Protein AF-B7QB62-F1 (afdb_monomer_lite)

Secondary structure (DSSP, 8-state):
-----------S--HHHHHHHHHHHHHT--SSS---EEEEETTEEEETTS-PEEEEEEETTEEEEEETTEEEEHHHHHHHHSTTT---

Organism: Ixodes scapularis (NCBI:txid6945)

InterPro domains:
  IPR003108 GAR domain [PF02187] (19-86)
  IPR003108 GAR domain [PS51460] (13-85)
  IPR003108 GAR domain [SM00243] (19-88)
  IPR036534 GAR domain superfamily [G3DSA:3.30.920.20] (11-88)
  IPR036534 GAR domain superfamily [SSF143575] (19-87)

Foldseek 3Di:
DDDDPDDDPPDQQDLVNLVVVLVVLQVVQPDPDTFDWADPDRQWIDGDPDPDIWGWGDDPNFIWIDDPPGIDTPNVVCCVPRPRNVPD

Structure (mmCIF, N/CA/C/O backbone):
data_AF-B7QB62-F1
#
_entry.id   AF-B7QB62-F1
#
loop_
_atom_site.group_PDB
_atom_site.id
_atom_site.type_symbol
_atom_site.label_atom_id
_atom_site.label_alt_id
_atom_site.label_comp_id
_atom_site.label_asym_id
_atom_site.label_entity_id
_atom_site.label_seq_id
_atom_site.pdbx_PDB_ins_code
_atom_site.Cartn_x
_atom_site.Cartn_y
_atom_site.Cartn_z
_atom_site.occupancy
_atom_site.B_iso_or_equiv
_atom_site.auth_seq_id
_atom_site.auth_comp_id
_atom_site.auth_asym_id
_atom_site.auth_atom_id
_atom_site.pdbx_PDB_model_num
ATOM 1 N N . THR A 1 1 ? 19.227 21.407 -36.223 1.00 41.56 1 THR A N 1
ATOM 2 C CA . THR A 1 1 ? 19.713 20.266 -35.425 1.00 41.56 1 THR A CA 1
ATOM 3 C C . THR A 1 1 ? 18.809 20.105 -34.227 1.00 41.56 1 THR A C 1
ATOM 5 O O . THR A 1 1 ? 18.857 20.937 -33.334 1.00 41.56 1 THR A O 1
ATOM 8 N N . ALA A 1 2 ? 17.894 19.136 -34.272 1.00 45.62 2 ALA A N 1
ATOM 9 C CA . ALA A 1 2 ? 17.019 18.818 -33.144 1.00 45.62 2 ALA A CA 1
ATOM 10 C C . ALA A 1 2 ? 17.832 18.113 -32.038 1.00 45.62 2 ALA A C 1
ATOM 12 O O . ALA A 1 2 ? 18.792 17.412 -32.373 1.00 45.62 2 ALA A O 1
ATOM 13 N N . PRO A 1 3 ? 17.497 18.294 -30.749 1.00 56.94 3 PRO A N 1
ATOM 14 C CA . PRO A 1 3 ? 18.193 17.606 -29.669 1.00 56.94 3 PRO A CA 1
ATOM 15 C C . PRO A 1 3 ? 17.908 16.094 -29.719 1.00 56.94 3 PRO A C 1
ATOM 17 O O . PRO A 1 3 ? 16.817 15.688 -30.136 1.00 56.94 3 PRO A O 1
ATOM 20 N N . PRO A 1 4 ? 18.862 15.244 -29.304 1.00 53.62 4 PRO A N 1
ATOM 21 C CA . PRO A 1 4 ? 18.666 13.805 -29.295 1.00 53.62 4 PRO A CA 1
ATOM 22 C C . PRO A 1 4 ? 17.702 13.427 -28.167 1.00 53.62 4 PRO A C 1
ATOM 24 O O . PRO A 1 4 ? 18.042 13.462 -26.987 1.00 53.62 4 PRO A O 1
ATOM 27 N N . GLN A 1 5 ? 16.485 13.040 -28.542 1.00 64.38 5 GLN A N 1
ATOM 28 C CA . GLN A 1 5 ? 15.595 12.267 -27.684 1.00 64.38 5 GLN A CA 1
ATOM 29 C C . GLN A 1 5 ? 16.149 10.843 -27.632 1.00 64.38 5 GLN A C 1
ATOM 31 O O . GLN A 1 5 ? 15.963 10.074 -28.572 1.00 64.38 5 GLN A O 1
ATOM 36 N N . THR A 1 6 ? 16.862 10.492 -26.562 1.00 47.75 6 THR A N 1
ATOM 37 C CA . THR A 1 6 ? 17.315 9.110 -26.368 1.00 47.75 6 THR A CA 1
ATOM 38 C C . THR A 1 6 ? 16.946 8.656 -24.969 1.00 47.75 6 THR A C 1
ATOM 40 O O . THR A 1 6 ? 17.616 8.991 -24.000 1.00 47.75 6 THR A O 1
ATOM 43 N N . ALA A 1 7 ? 15.810 7.957 -24.927 1.00 48.72 7 ALA A N 1
ATOM 44 C CA . ALA A 1 7 ? 15.376 6.958 -23.961 1.00 48.72 7 ALA A CA 1
ATOM 45 C C . ALA A 1 7 ? 16.143 6.929 -22.631 1.00 48.72 7 ALA A C 1
ATOM 47 O O . A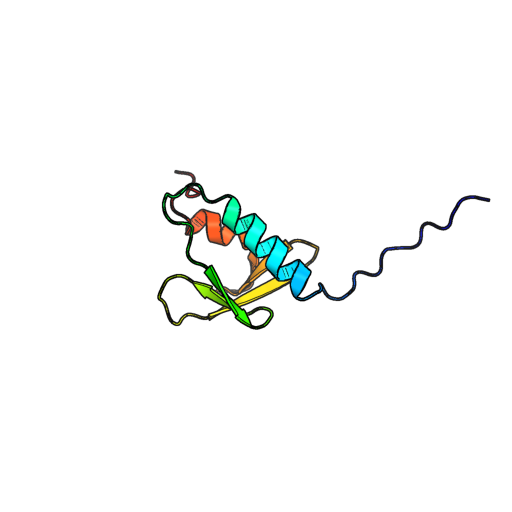LA A 1 7 ? 17.266 6.424 -22.556 1.00 48.72 7 ALA A O 1
ATOM 48 N N . THR A 1 8 ? 15.478 7.371 -21.564 1.00 51.88 8 THR A N 1
ATOM 49 C CA . THR A 1 8 ? 15.797 6.966 -20.197 1.00 51.88 8 THR A CA 1
ATOM 50 C C . THR A 1 8 ? 15.912 5.443 -20.181 1.00 51.88 8 THR A C 1
ATOM 52 O O . THR A 1 8 ? 14.927 4.722 -20.345 1.00 51.88 8 THR A O 1
ATOM 55 N N . ARG A 1 9 ? 17.144 4.936 -20.048 1.00 49.16 9 ARG A N 1
ATOM 56 C CA . ARG A 1 9 ? 17.381 3.554 -19.635 1.00 49.16 9 ARG A CA 1
ATOM 57 C C . ARG A 1 9 ? 16.548 3.360 -18.376 1.00 49.16 9 ARG A C 1
ATOM 59 O O . ARG A 1 9 ? 16.841 3.994 -17.370 1.00 49.16 9 ARG A O 1
ATOM 66 N N . HIS A 1 10 ? 15.522 2.518 -18.439 1.00 52.25 10 HIS A N 1
ATOM 67 C CA . HIS A 1 10 ? 14.931 1.954 -17.236 1.00 52.25 10 HIS A CA 1
ATOM 68 C C . HIS A 1 10 ? 16.029 1.117 -16.582 1.00 52.25 10 HIS A C 1
ATOM 70 O O . HIS A 1 10 ? 16.260 -0.039 -16.947 1.00 52.25 10 HIS A O 1
ATOM 76 N N . THR A 1 11 ? 16.784 1.750 -15.690 1.00 51.88 11 THR A N 1
ATOM 77 C CA . THR A 1 11 ? 17.589 1.075 -14.681 1.00 51.88 11 THR A CA 1
ATOM 78 C C . THR A 1 11 ? 16.663 0.066 -13.987 1.00 51.88 11 THR A C 1
ATOM 80 O O . THR A 1 11 ? 15.472 0.363 -13.837 1.00 51.88 11 THR A O 1
ATOM 83 N N . PRO A 1 12 ? 17.118 -1.152 -13.634 1.00 55.38 12 PRO A N 1
ATOM 84 C CA . PRO A 1 12 ? 16.360 -1.965 -12.686 1.00 55.38 12 PRO A CA 1
ATOM 85 C C . PRO A 1 12 ? 16.014 -1.056 -11.506 1.00 55.38 12 PRO A C 1
ATOM 87 O O . PRO A 1 12 ? 16.928 -0.416 -10.993 1.00 55.38 12 PRO A O 1
ATOM 90 N N . ALA A 1 13 ? 14.714 -0.924 -11.213 1.00 59.66 13 ALA A N 1
ATOM 91 C CA . ALA A 1 13 ? 14.180 0.025 -10.239 1.00 59.66 13 ALA A CA 1
ATOM 92 C C . ALA A 1 13 ? 15.090 0.059 -9.012 1.00 59.66 13 ALA A C 1
ATOM 94 O O . ALA A 1 13 ? 15.410 -1.002 -8.459 1.00 59.66 13 ALA A O 1
ATOM 95 N N . ASP A 1 14 ? 15.583 1.245 -8.673 1.00 68.62 14 ASP A N 1
ATOM 96 C CA . ASP A 1 14 ? 16.462 1.394 -7.525 1.00 68.62 14 ASP A CA 1
ATOM 97 C C . ASP A 1 14 ? 15.704 0.888 -6.281 1.00 68.62 14 ASP A C 1
ATOM 99 O O . ASP A 1 14 ? 14.500 1.142 -6.166 1.00 68.62 14 ASP A O 1
ATOM 103 N N . PRO A 1 15 ? 16.336 0.143 -5.353 1.00 71.12 15 PRO A N 1
ATOM 104 C CA . PRO A 1 15 ? 15.658 -0.322 -4.143 1.00 71.12 15 PRO A CA 1
ATOM 105 C C . PRO A 1 15 ? 14.973 0.806 -3.358 1.00 71.12 15 PRO A C 1
ATOM 107 O O . PRO A 1 15 ? 14.018 0.540 -2.629 1.00 71.12 15 PRO A O 1
ATOM 110 N N . LEU A 1 16 ? 15.453 2.046 -3.506 1.00 78.75 16 LEU A N 1
ATOM 111 C CA . LEU A 1 16 ? 14.835 3.239 -2.935 1.00 78.75 16 LEU A CA 1
ATOM 112 C C . LEU A 1 16 ? 13.552 3.651 -3.675 1.00 78.75 16 LEU A C 1
ATOM 114 O O . LEU A 1 16 ? 12.560 3.937 -3.016 1.00 78.75 16 LEU A O 1
ATOM 118 N N . GLU A 1 17 ? 13.529 3.603 -5.012 1.00 82.88 17 GLU A N 1
ATOM 119 C CA . GLU A 1 17 ? 12.332 3.912 -5.818 1.00 82.88 17 GLU A CA 1
ATOM 120 C C . GLU A 1 17 ? 11.184 2.931 -5.524 1.00 82.88 17 GLU A C 1
ATOM 122 O O . GLU A 1 17 ? 10.017 3.315 -5.493 1.00 82.88 17 GLU A O 1
ATOM 127 N N . GLU A 1 18 ? 11.499 1.651 -5.288 1.00 88.38 18 GLU A N 1
ATOM 128 C CA . GLU A 1 18 ? 10.482 0.663 -4.910 1.00 88.38 18 GLU A CA 1
ATOM 129 C C . GLU A 1 18 ? 9.828 0.996 -3.563 1.00 88.38 18 GLU A C 1
ATOM 131 O O . GLU A 1 18 ? 8.607 0.900 -3.435 1.00 88.38 18 GLU A O 1
ATOM 136 N N . ASP A 1 19 ? 10.633 1.355 -2.562 1.00 90.81 19 ASP A N 1
ATOM 137 C CA . ASP A 1 19 ? 10.151 1.643 -1.208 1.00 90.81 19 ASP A CA 1
ATOM 138 C C . ASP A 1 19 ? 9.325 2.939 -1.185 1.00 90.81 19 ASP A C 1
ATOM 140 O O . ASP A 1 19 ? 8.267 2.976 -0.557 1.00 90.81 19 ASP A O 1
ATOM 144 N N . GLU A 1 20 ? 9.744 3.966 -1.934 1.00 91.88 20 GLU A N 1
ATOM 145 C CA . GLU A 1 20 ? 8.998 5.222 -2.093 1.00 91.88 20 GLU A CA 1
ATOM 146 C C . GLU A 1 20 ? 7.598 4.987 -2.681 1.00 91.88 20 GLU A C 1
ATOM 148 O O . GLU A 1 20 ? 6.602 5.404 -2.088 1.00 91.88 20 GLU A O 1
ATOM 153 N N . GLU A 1 21 ? 7.486 4.232 -3.778 1.00 92.75 21 GLU A N 1
ATOM 154 C CA . GLU A 1 21 ? 6.192 3.924 -4.405 1.00 92.75 21 GLU A CA 1
ATOM 155 C C . GLU A 1 21 ? 5.276 3.084 -3.495 1.00 92.75 21 GLU A C 1
ATOM 157 O O . GLU A 1 21 ? 4.052 3.261 -3.468 1.00 92.75 21 GLU A O 1
ATOM 162 N N . VAL A 1 22 ? 5.851 2.161 -2.716 1.00 93.06 22 VAL A N 1
ATOM 163 C CA . VAL A 1 22 ? 5.102 1.390 -1.713 1.00 93.06 22 VAL A CA 1
ATOM 164 C C . VAL A 1 22 ? 4.562 2.315 -0.623 1.00 93.06 22 VAL A C 1
ATOM 166 O O . VAL A 1 22 ? 3.377 2.234 -0.285 1.00 93.06 22 VAL A O 1
ATOM 169 N N . VAL A 1 23 ? 5.405 3.196 -0.084 1.00 92.44 23 VAL A N 1
ATOM 170 C CA . VAL A 1 23 ? 5.031 4.163 0.956 1.00 92.44 23 VAL A CA 1
ATOM 171 C C . VAL A 1 23 ? 3.943 5.108 0.454 1.00 92.44 23 VAL A C 1
ATOM 173 O O . VAL A 1 23 ? 2.946 5.312 1.150 1.00 92.44 23 VAL A O 1
ATOM 176 N N . ASP A 1 24 ? 4.061 5.619 -0.767 1.00 93.38 24 ASP A N 1
ATOM 177 C CA . ASP A 1 24 ? 3.055 6.485 -1.382 1.00 93.38 24 ASP A CA 1
ATOM 178 C C . ASP A 1 24 ? 1.705 5.788 -1.536 1.00 93.38 24 ASP A C 1
ATOM 180 O O . ASP A 1 24 ? 0.655 6.368 -1.235 1.00 93.38 24 ASP A O 1
ATOM 184 N N . LEU A 1 25 ? 1.706 4.518 -1.950 1.00 93.56 25 LEU A N 1
ATOM 185 C CA . LEU A 1 25 ? 0.482 3.730 -2.019 1.00 93.56 25 LEU A CA 1
ATOM 186 C C . LEU A 1 25 ? -0.130 3.515 -0.640 1.00 93.56 25 LEU A C 1
ATOM 188 O O . LEU A 1 25 ? -1.350 3.622 -0.537 1.00 93.56 25 LEU A O 1
ATOM 192 N N . LEU A 1 26 ? 0.658 3.252 0.404 1.00 91.75 26 LEU A N 1
ATOM 193 C CA . LEU A 1 26 ? 0.179 3.069 1.781 1.00 91.75 26 LEU A CA 1
ATOM 194 C C . LEU A 1 26 ? -0.354 4.372 2.397 1.00 91.75 26 LEU A C 1
ATOM 196 O O . LEU A 1 26 ? -1.401 4.347 3.046 1.00 91.75 26 LEU A O 1
ATOM 200 N N . ASN A 1 27 ? 0.277 5.514 2.113 1.00 92.69 27 ASN A N 1
ATOM 201 C CA . ASN A 1 27 ? -0.106 6.842 2.614 1.00 92.69 27 ASN A CA 1
ATOM 202 C C . ASN A 1 27 ? -1.498 7.311 2.165 1.00 92.69 27 ASN A C 1
ATOM 204 O O . ASN A 1 27 ? -2.061 8.230 2.755 1.00 92.69 27 ASN A O 1
ATOM 208 N N . ARG A 1 28 ? -2.096 6.665 1.157 1.00 92.25 28 ARG A N 1
ATOM 209 C CA . ARG A 1 28 ? -3.497 6.904 0.762 1.00 92.25 28 ARG A CA 1
ATOM 210 C C . ARG A 1 28 ? -4.518 6.317 1.751 1.00 92.25 28 ARG A C 1
ATOM 212 O O . ARG A 1 28 ? -5.714 6.548 1.595 1.00 92.25 28 ARG A O 1
ATOM 219 N N . CYS A 1 29 ? -4.071 5.541 2.740 1.00 91.94 29 CYS A N 1
ATOM 220 C CA . CYS A 1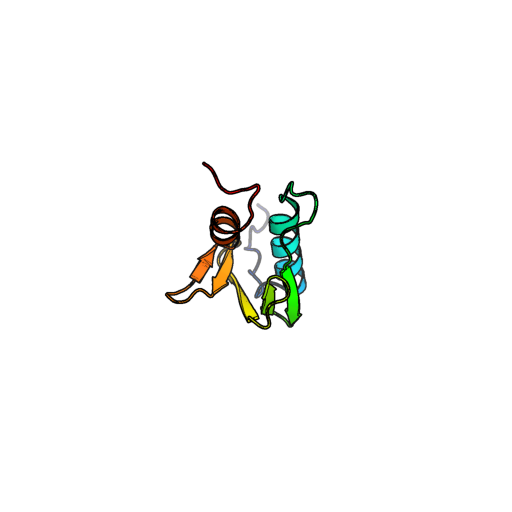 29 ? -4.915 5.014 3.807 1.00 91.94 29 CYS A CA 1
ATOM 221 C C . CYS A 1 29 ? -5.430 6.165 4.685 1.00 91.94 29 CYS A C 1
ATOM 223 O O . CYS A 1 29 ? -4.666 7.032 5.102 1.00 91.94 29 CYS A O 1
ATOM 225 N N . THR A 1 30 ? -6.725 6.158 4.993 1.00 91.69 30 THR A N 1
ATOM 226 C CA . THR A 1 30 ? -7.384 7.155 5.856 1.00 91.69 30 THR A CA 1
ATOM 227 C C . THR A 1 30 ? -7.796 6.585 7.216 1.00 91.69 30 THR A C 1
ATOM 229 O O . THR A 1 30 ? -8.467 7.255 8.001 1.00 91.69 30 THR A O 1
ATOM 232 N N . CYS A 1 31 ? -7.394 5.347 7.527 1.00 88.00 31 CYS A N 1
ATOM 233 C CA . CYS A 1 31 ? -7.626 4.748 8.835 1.00 88.00 31 CYS A CA 1
ATOM 234 C C . CYS A 1 31 ? -6.846 5.490 9.944 1.00 88.00 31 CYS A C 1
ATOM 236 O O . CYS A 1 31 ? -5.731 5.953 9.705 1.00 88.00 31 CYS A O 1
ATOM 238 N N . PRO A 1 32 ? -7.366 5.531 11.190 1.00 87.50 32 PRO A N 1
ATOM 239 C CA . PRO A 1 32 ? -6.647 6.103 12.338 1.00 87.50 32 PRO A CA 1
ATOM 240 C C . PRO A 1 32 ? -5.299 5.422 12.617 1.00 87.50 32 PRO A C 1
ATOM 242 O O . PRO A 1 32 ? -4.382 6.035 13.153 1.00 87.50 32 PRO A O 1
ATOM 245 N N . SER A 1 33 ? -5.196 4.143 12.256 1.00 84.75 33 SER A N 1
ATOM 246 C CA . SER A 1 33 ? -3.956 3.381 12.195 1.00 84.75 33 SER A CA 1
ATOM 247 C C . SER A 1 33 ? -3.780 2.929 10.752 1.00 84.75 33 SER A C 1
ATOM 249 O O . SER A 1 33 ? -4.680 2.299 10.198 1.00 84.75 33 SER A O 1
ATOM 251 N N . GLN A 1 34 ? -2.658 3.303 10.138 1.00 80.50 34 GLN A N 1
ATOM 252 C CA . GLN A 1 34 ? -2.363 2.940 8.754 1.00 80.50 34 GLN A CA 1
ATOM 253 C C . GLN A 1 34 ? -2.276 1.424 8.587 1.00 80.50 34 GLN A C 1
ATOM 255 O O . GLN A 1 34 ? -1.885 0.709 9.512 1.00 80.50 34 GLN A O 1
ATOM 260 N N . PHE A 1 35 ? -2.599 0.950 7.380 1.00 82.00 35 PHE A N 1
ATOM 261 C CA . PHE A 1 35 ? -2.440 -0.453 7.020 1.00 82.00 35 PHE A CA 1
ATOM 262 C C . PHE A 1 35 ? -0.993 -0.904 7.300 1.00 82.00 35 PHE A C 1
ATOM 264 O O . PHE A 1 35 ? -0.059 -0.386 6.681 1.00 82.00 35 PHE A O 1
ATOM 271 N N . PRO A 1 36 ? -0.777 -1.835 8.243 1.00 84.88 36 PRO A N 1
ATOM 272 C CA . PRO A 1 36 ? 0.559 -2.137 8.735 1.00 84.88 36 PRO A CA 1
ATOM 273 C C . PRO A 1 36 ? 1.342 -2.928 7.687 1.00 84.88 36 PRO A C 1
ATOM 275 O O . PRO A 1 36 ? 1.093 -4.116 7.487 1.00 84.88 36 PRO A O 1
ATOM 278 N N . MET A 1 37 ? 2.301 -2.283 7.025 1.00 90.31 37 MET A N 1
ATOM 279 C CA . MET A 1 37 ? 3.217 -2.920 6.082 1.00 90.31 37 MET A CA 1
ATOM 280 C C . MET A 1 37 ? 4.640 -2.399 6.309 1.00 90.31 37 MET A C 1
ATOM 282 O O . MET A 1 37 ? 4.885 -1.201 6.253 1.00 90.31 37 MET A O 1
ATOM 286 N N . ILE A 1 38 ? 5.573 -3.302 6.621 1.00 90.94 38 ILE A N 1
ATOM 287 C CA . ILE A 1 38 ? 6.924 -2.959 7.093 1.00 90.94 38 ILE A CA 1
ATOM 288 C C . ILE A 1 38 ? 7.960 -3.613 6.183 1.00 90.94 38 ILE A C 1
ATOM 290 O O . ILE A 1 38 ? 7.953 -4.839 6.030 1.00 90.94 38 ILE A O 1
ATOM 294 N N . ARG A 1 39 ? 8.881 -2.822 5.621 1.00 92.44 39 ARG A N 1
ATOM 295 C CA . ARG A 1 39 ? 10.013 -3.350 4.852 1.00 92.44 39 ARG A CA 1
ATOM 296 C C . ARG A 1 39 ? 10.952 -4.146 5.755 1.00 92.44 39 ARG A C 1
ATOM 298 O O . ARG A 1 39 ? 11.355 -3.697 6.824 1.00 92.44 39 ARG A O 1
ATOM 305 N N . VAL A 1 40 ? 11.309 -5.348 5.311 1.00 93.38 40 VAL A N 1
ATOM 306 C CA . VAL A 1 40 ? 12.246 -6.247 6.008 1.00 93.38 40 VAL A CA 1
ATOM 307 C C . VAL A 1 40 ? 13.555 -6.390 5.238 1.00 93.38 40 VAL A C 1
ATOM 309 O O . VAL A 1 40 ? 14.612 -6.530 5.847 1.00 93.38 40 VAL A O 1
ATOM 312 N N . ALA A 1 41 ? 13.484 -6.388 3.909 1.00 92.81 41 ALA A N 1
ATOM 313 C CA . ALA A 1 41 ? 14.622 -6.377 2.995 1.00 92.81 41 ALA A CA 1
ATOM 314 C C . ALA A 1 41 ? 14.144 -5.905 1.613 1.00 92.81 41 ALA A C 1
ATOM 316 O O . ALA A 1 41 ? 12.947 -5.714 1.408 1.00 92.81 41 ALA A O 1
ATOM 317 N N . ASP A 1 42 ? 15.059 -5.768 0.658 1.00 92.00 42 ASP A N 1
ATOM 318 C CA . ASP A 1 42 ? 14.734 -5.429 -0.734 1.00 92.00 42 ASP A CA 1
ATOM 319 C C . ASP A 1 42 ? 13.675 -6.384 -1.300 1.00 92.00 42 ASP A C 1
ATOM 321 O O . ASP A 1 42 ? 13.814 -7.613 -1.196 1.00 92.00 42 ASP A O 1
ATOM 325 N N . GLY A 1 43 ? 12.586 -5.826 -1.840 1.00 93.19 43 GLY A N 1
ATOM 326 C CA . GLY A 1 43 ? 11.463 -6.598 -2.362 1.00 93.19 43 GLY A CA 1
ATOM 327 C C . GLY A 1 43 ? 10.718 -7.437 -1.324 1.00 93.19 43 GLY A C 1
ATOM 328 O O . GLY A 1 43 ? 9.988 -8.347 -1.714 1.00 93.19 43 GLY A O 1
ATOM 329 N N . LYS A 1 44 ? 10.903 -7.223 -0.012 1.00 94.19 44 LYS A N 1
ATOM 330 C CA . LYS A 1 44 ? 10.292 -8.046 1.047 1.00 94.19 44 LYS A CA 1
ATOM 331 C C . LYS A 1 44 ? 9.681 -7.201 2.152 1.00 94.19 44 LYS A C 1
ATOM 333 O O . LYS A 1 44 ? 10.384 -6.490 2.871 1.00 94.19 44 LYS A O 1
ATOM 338 N N . TYR A 1 45 ? 8.390 -7.409 2.376 1.00 94.56 45 TYR A N 1
ATOM 339 C CA . TYR A 1 45 ? 7.611 -6.684 3.374 1.00 94.56 45 TYR A CA 1
ATOM 340 C C . TYR A 1 45 ? 6.841 -7.658 4.264 1.00 94.56 45 TYR A C 1
ATOM 342 O O . TYR A 1 45 ? 6.487 -8.761 3.845 1.00 94.56 45 TYR A O 1
ATOM 350 N N . ARG A 1 46 ? 6.584 -7.261 5.508 1.00 92.81 46 ARG A N 1
ATOM 351 C CA . ARG A 1 46 ? 5.636 -7.930 6.409 1.00 92.81 46 ARG A CA 1
ATOM 352 C C . ARG A 1 46 ? 4.351 -7.141 6.476 1.00 92.81 46 ARG A C 1
ATOM 354 O O . ARG A 1 46 ? 4.401 -5.919 6.424 1.00 92.81 46 ARG A O 1
ATOM 361 N N . ILE A 1 47 ? 3.238 -7.846 6.638 1.00 86.25 47 ILE A N 1
ATOM 362 C CA . ILE A 1 47 ? 1.916 -7.243 6.799 1.00 86.25 47 ILE A CA 1
ATOM 363 C C . ILE A 1 47 ? 1.378 -7.548 8.197 1.00 86.25 47 ILE A C 1
ATOM 365 O O . ILE A 1 47 ? 1.347 -8.710 8.620 1.00 86.25 47 ILE A O 1
ATOM 369 N N . GLY A 1 48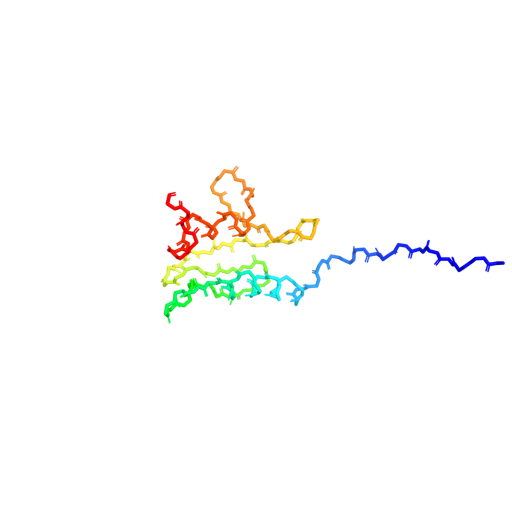 ? 0.916 -6.508 8.889 1.00 80.81 48 GLY A N 1
ATOM 370 C CA . GLY A 1 48 ? 0.436 -6.588 10.264 1.00 80.81 48 GLY A CA 1
ATOM 371 C C . GLY A 1 48 ? 1.487 -7.121 11.221 1.00 80.81 48 GLY A C 1
ATOM 372 O O . GLY A 1 48 ? 2.689 -7.054 10.972 1.00 80.81 48 GLY A O 1
ATOM 373 N N . ASP A 1 49 ? 0.998 -7.737 12.290 1.00 76.25 49 ASP A N 1
ATOM 374 C CA . ASP A 1 49 ? 1.828 -8.439 13.272 1.00 76.25 49 ASP A CA 1
ATOM 375 C C . ASP A 1 49 ? 2.125 -9.889 12.852 1.00 76.25 49 ASP A C 1
ATOM 377 O O . ASP A 1 49 ? 2.623 -10.708 13.632 1.00 76.25 49 ASP A O 1
ATOM 381 N N . THR A 1 50 ? 1.794 -10.249 11.609 1.00 76.88 50 THR A N 1
ATOM 382 C CA . THR A 1 50 ? 2.002 -11.604 11.112 1.00 76.88 50 THR A CA 1
ATOM 383 C C . THR A 1 50 ? 3.464 -11.826 10.727 1.00 76.88 50 THR A C 1
ATOM 385 O O . THR A 1 50 ? 4.190 -10.923 10.310 1.00 76.88 50 THR A O 1
ATOM 388 N N . LYS A 1 51 ? 3.914 -13.082 10.802 1.00 81.06 51 LYS A N 1
ATOM 389 C CA . LYS A 1 51 ? 5.223 -13.489 10.262 1.00 81.06 51 LYS A CA 1
ATOM 390 C C . LYS A 1 51 ? 5.200 -13.689 8.740 1.00 81.06 51 LYS A C 1
ATOM 392 O O . LYS A 1 51 ? 6.167 -14.211 8.188 1.00 81.06 51 LYS A O 1
ATOM 397 N N . VAL A 1 52 ? 4.107 -13.320 8.067 1.00 86.94 52 VAL A N 1
ATOM 398 C CA . VAL A 1 52 ? 3.952 -13.523 6.626 1.00 86.94 52 VAL A CA 1
ATOM 399 C C . VAL A 1 52 ? 4.803 -12.497 5.891 1.00 86.94 52 VAL A C 1
ATOM 401 O O . VAL A 1 52 ? 4.628 -11.291 6.048 1.00 86.94 52 VAL A O 1
ATOM 404 N N . LEU A 1 53 ? 5.744 -13.001 5.096 1.00 90.94 53 LEU A N 1
ATOM 405 C CA . LEU A 1 53 ? 6.524 -12.202 4.163 1.00 90.94 53 LEU A CA 1
ATOM 406 C C . LEU A 1 53 ? 5.807 -12.167 2.819 1.00 90.94 53 LEU A C 1
ATOM 408 O O . LEU A 1 53 ? 5.511 -13.215 2.243 1.00 90.94 53 LEU A O 1
ATOM 412 N N . ILE A 1 54 ? 5.587 -10.964 2.309 1.00 92.94 54 ILE A N 1
ATOM 413 C CA . ILE A 1 54 ? 5.159 -10.734 0.937 1.00 92.94 54 ILE A CA 1
ATOM 414 C C . ILE A 1 54 ? 6.341 -10.243 0.109 1.00 92.94 54 ILE A C 1
ATOM 416 O O . ILE A 1 54 ? 7.201 -9.501 0.591 1.00 92.94 54 ILE A O 1
ATOM 420 N N . PHE A 1 55 ? 6.379 -10.685 -1.144 1.00 94.94 55 PHE A N 1
ATOM 421 C CA . PHE A 1 55 ? 7.374 -10.232 -2.104 1.00 94.94 55 PHE A CA 1
ATOM 422 C C . PHE A 1 55 ? 6.784 -9.110 -2.943 1.00 94.94 55 PHE A C 1
ATOM 424 O O . PHE A 1 55 ? 5.675 -9.255 -3.464 1.00 94.94 55 PHE A O 1
ATOM 431 N N . VAL A 1 56 ? 7.540 -8.030 -3.079 1.00 95.00 56 VAL A N 1
ATOM 432 C CA . VAL A 1 56 ? 7.205 -6.848 -3.866 1.00 95.00 56 VAL A CA 1
ATOM 433 C C . VAL A 1 56 ? 8.209 -6.714 -5.006 1.00 95.00 56 VAL A C 1
ATOM 435 O O . VAL A 1 56 ? 9.344 -7.179 -4.897 1.00 95.00 56 VAL A O 1
ATOM 438 N N . ARG A 1 57 ? 7.754 -6.171 -6.134 1.00 93.38 57 ARG A N 1
ATOM 439 C CA . ARG A 1 57 ? 8.607 -5.764 -7.254 1.00 93.38 57 ARG A CA 1
ATOM 440 C C . ARG A 1 57 ? 7.952 -4.644 -8.044 1.00 93.38 57 ARG A C 1
ATOM 442 O O . ARG A 1 57 ? 6.724 -4.597 -8.125 1.00 93.38 57 ARG A O 1
ATOM 449 N N . ILE A 1 58 ? 8.752 -3.858 -8.751 1.00 91.75 58 ILE A N 1
ATOM 450 C CA . ILE A 1 58 ? 8.254 -2.938 -9.777 1.00 91.75 58 ILE A CA 1
ATOM 451 C C . ILE A 1 58 ? 8.202 -3.633 -11.142 1.00 91.75 58 ILE A C 1
ATOM 453 O O . ILE A 1 58 ? 9.162 -4.268 -11.585 1.00 91.75 58 ILE A O 1
ATOM 457 N N . LEU A 1 59 ? 7.077 -3.506 -11.843 1.00 91.75 59 LEU A N 1
ATOM 458 C CA . LEU A 1 59 ? 6.922 -3.947 -13.228 1.00 91.75 59 LEU A CA 1
ATOM 459 C C . LEU A 1 59 ? 6.190 -2.875 -14.029 1.00 91.75 59 LEU A C 1
ATOM 461 O O . LEU A 1 59 ? 5.025 -2.606 -13.764 1.00 91.75 59 LEU A O 1
ATOM 465 N N . ARG A 1 60 ? 6.854 -2.303 -15.044 1.00 90.06 60 ARG A N 1
ATOM 466 C CA . ARG A 1 60 ? 6.294 -1.222 -15.882 1.00 90.06 60 ARG A CA 1
ATOM 467 C C . ARG A 1 60 ? 5.711 -0.074 -15.041 1.00 90.06 60 ARG A C 1
ATOM 469 O O . ARG A 1 60 ? 4.587 0.343 -15.282 1.00 90.06 60 ARG A O 1
ATOM 476 N N . SER A 1 61 ? 6.465 0.379 -14.038 1.00 87.81 61 SER A N 1
ATOM 477 C CA . SER A 1 61 ? 6.049 1.437 -13.101 1.00 87.81 61 SER A CA 1
ATOM 478 C C . SER A 1 61 ? 4.826 1.096 -12.239 1.00 87.81 61 SER A C 1
ATOM 480 O O . SER A 1 61 ? 4.212 1.984 -11.665 1.00 87.81 61 SER A O 1
ATOM 482 N N . HIS A 1 62 ? 4.471 -0.185 -12.124 1.00 91.00 62 HIS A N 1
ATOM 483 C CA . HIS A 1 62 ? 3.472 -0.653 -11.170 1.00 91.00 62 HIS A CA 1
ATOM 484 C C . HIS A 1 62 ? 4.140 -1.439 -10.047 1.00 91.00 62 HIS A C 1
ATOM 486 O O . HIS A 1 62 ? 4.938 -2.344 -10.309 1.00 91.00 62 HIS A O 1
ATOM 492 N N . VAL A 1 63 ? 3.756 -1.141 -8.807 1.00 95.12 63 VAL A N 1
ATOM 493 C CA . VAL A 1 63 ? 4.110 -1.953 -7.642 1.00 95.12 63 VAL A CA 1
ATOM 494 C C . VAL A 1 63 ? 3.284 -3.234 -7.661 1.00 95.12 63 VAL A C 1
ATOM 496 O O . VAL A 1 63 ? 2.051 -3.198 -7.662 1.00 95.12 63 VAL A O 1
ATOM 499 N N . MET A 1 64 ? 3.962 -4.377 -7.670 1.00 96.12 64 MET A N 1
ATOM 500 C CA . MET A 1 64 ? 3.353 -5.702 -7.737 1.00 96.12 64 MET A CA 1
ATOM 501 C C . MET A 1 64 ? 3.632 -6.479 -6.454 1.00 96.12 64 MET A C 1
ATOM 503 O O . MET A 1 64 ? 4.775 -6.533 -6.009 1.00 96.12 64 MET A O 1
ATOM 507 N N . VAL A 1 65 ? 2.624 -7.168 -5.924 1.00 95.19 65 VAL A N 1
ATOM 508 C CA . VAL A 1 65 ? 2.731 -8.069 -4.770 1.00 95.19 65 VAL A CA 1
ATOM 509 C C . VAL A 1 65 ? 2.570 -9.526 -5.190 1.00 95.19 65 VAL A C 1
ATOM 511 O O . VAL A 1 65 ? 1.776 -9.867 -6.072 1.00 95.19 65 VAL A O 1
ATOM 514 N N . ARG A 1 66 ? 3.322 -10.419 -4.549 1.00 95.06 66 ARG A N 1
ATOM 515 C CA . ARG A 1 66 ? 3.172 -11.864 -4.724 1.00 95.06 66 ARG A CA 1
ATOM 516 C C . ARG A 1 66 ? 1.975 -12.373 -3.922 1.00 95.06 66 ARG A C 1
ATOM 518 O O . ARG A 1 66 ? 1.948 -12.242 -2.703 1.00 95.06 66 ARG A O 1
ATOM 525 N N . VAL A 1 67 ? 1.046 -13.038 -4.602 1.00 91.06 67 VAL A N 1
ATOM 526 C CA . VAL A 1 67 ? -0.134 -13.694 -4.011 1.00 91.06 67 VAL A CA 1
ATOM 527 C C . VAL A 1 67 ? -0.196 -15.165 -4.439 1.00 91.06 67 VAL A C 1
ATOM 529 O O . VAL A 1 67 ? 0.505 -15.575 -5.366 1.00 91.06 67 VAL A O 1
ATOM 532 N N . GLY A 1 68 ? -1.022 -15.983 -3.774 1.00 85.94 68 GLY A N 1
ATOM 533 C CA . GLY A 1 68 ? -1.041 -17.449 -3.937 1.00 85.94 68 GLY A CA 1
ATOM 534 C C . GLY A 1 68 ? -1.159 -17.971 -5.381 1.00 85.94 68 GLY A C 1
ATOM 535 O O . GLY A 1 68 ? -0.650 -19.050 -5.667 1.00 85.94 68 GLY A O 1
ATOM 536 N N . GLY A 1 69 ? -1.766 -17.203 -6.297 1.00 85.81 69 GLY A N 1
ATOM 537 C CA . GLY A 1 69 ? -1.932 -17.559 -7.715 1.00 85.81 69 GLY A CA 1
ATOM 538 C C . GLY A 1 69 ? -1.048 -16.796 -8.713 1.00 85.81 69 GLY A C 1
ATOM 539 O O . GLY A 1 69 ? -1.143 -17.053 -9.910 1.00 85.81 69 GLY A O 1
ATOM 540 N N . GLY A 1 70 ? -0.202 -15.856 -8.274 1.00 94.06 70 GLY A N 1
ATOM 541 C CA . GLY A 1 70 ? 0.570 -15.025 -9.202 1.00 94.06 70 GLY A CA 1
ATOM 542 C C . GLY A 1 70 ? 1.040 -13.693 -8.626 1.00 94.06 70 GLY A C 1
ATOM 543 O O . GLY A 1 70 ? 1.493 -13.617 -7.486 1.00 94.06 70 GLY A O 1
ATOM 544 N N . TRP A 1 71 ? 0.985 -12.655 -9.457 1.00 96.12 71 TRP A N 1
ATOM 545 C CA . TRP A 1 71 ? 1.307 -11.279 -9.086 1.00 96.12 71 TRP A CA 1
ATOM 546 C C . TRP A 1 71 ? 0.060 -10.417 -9.268 1.00 96.12 71 TRP A C 1
ATOM 548 O O . TRP A 1 71 ? -0.553 -10.481 -10.331 1.00 96.12 71 TRP A O 1
ATOM 558 N N . ASP A 1 72 ? -0.285 -9.630 -8.255 1.00 95.94 72 ASP A N 1
ATOM 559 C CA . ASP A 1 72 ? -1.345 -8.611 -8.302 1.00 95.94 72 ASP A CA 1
ATOM 560 C C . ASP A 1 72 ? -0.707 -7.230 -8.089 1.00 95.94 72 ASP A C 1
ATOM 562 O O . ASP A 1 72 ? 0.458 -7.156 -7.685 1.00 95.94 72 ASP A O 1
ATOM 566 N N . THR A 1 73 ? -1.416 -6.138 -8.360 1.00 96.06 73 THR A N 1
ATOM 567 C CA . THR A 1 73 ? -0.905 -4.802 -8.008 1.00 96.06 73 THR A CA 1
ATOM 568 C C . THR A 1 73 ? -1.040 -4.567 -6.504 1.00 96.06 73 THR A C 1
ATOM 570 O O . THR A 1 73 ? -1.975 -5.064 -5.870 1.00 96.06 73 THR A O 1
ATOM 573 N N . LEU A 1 74 ? -0.120 -3.801 -5.906 1.00 94.62 74 LEU A N 1
ATOM 574 C CA . LEU A 1 74 ? -0.242 -3.415 -4.495 1.00 94.62 74 LEU A CA 1
ATOM 575 C C . LEU A 1 74 ? -1.524 -2.603 -4.262 1.00 94.62 74 LEU A C 1
ATOM 577 O O . LEU A 1 74 ? -2.192 -2.801 -3.257 1.00 94.62 74 LEU A O 1
ATOM 581 N N . GLU A 1 75 ? -1.911 -1.752 -5.212 1.00 94.31 75 GLU A N 1
ATOM 582 C CA . GLU A 1 75 ? -3.162 -0.990 -5.143 1.00 94.31 75 GLU A CA 1
ATOM 583 C C . GLU A 1 75 ? -4.390 -1.909 -5.015 1.00 94.31 75 GLU A C 1
ATOM 585 O O . G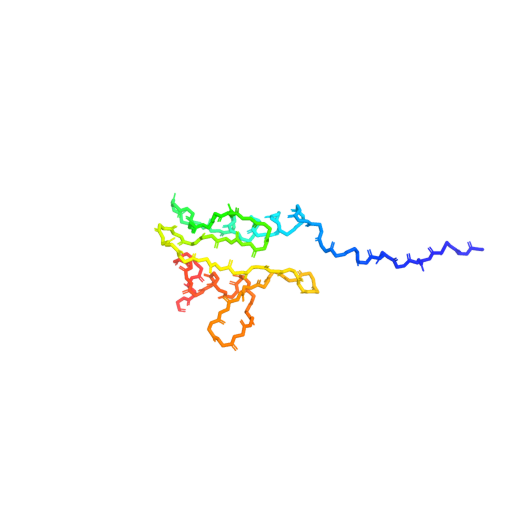LU A 1 75 ? -5.150 -1.777 -4.061 1.00 94.31 75 GLU A O 1
ATOM 590 N N . HIS A 1 76 ? -4.522 -2.922 -5.879 1.00 94.19 76 HIS A N 1
ATOM 591 C CA . HIS A 1 76 ? -5.635 -3.877 -5.827 1.00 94.19 76 HIS A CA 1
ATOM 592 C C . HIS A 1 76 ? -5.602 -4.759 -4.573 1.00 94.19 76 HIS A C 1
ATOM 594 O O . HIS A 1 76 ? -6.644 -5.130 -4.028 1.00 94.19 76 HIS A O 1
ATOM 600 N N . TYR A 1 77 ? -4.409 -5.104 -4.092 1.00 92.31 77 TYR A N 1
ATOM 601 C CA . TYR A 1 77 ? -4.262 -5.803 -2.822 1.00 92.31 77 TYR A CA 1
ATOM 602 C C . TYR A 1 77 ? -4.794 -4.955 -1.657 1.00 92.31 77 TYR A C 1
ATOM 604 O O . TYR A 1 77 ? -5.563 -5.455 -0.836 1.00 92.31 77 TYR A O 1
ATOM 612 N N . LEU A 1 78 ? -4.436 -3.668 -1.616 1.00 91.81 78 LEU A N 1
ATOM 613 C CA . LEU A 1 78 ? -4.914 -2.730 -0.601 1.00 91.81 78 LEU A CA 1
ATOM 614 C C . LEU A 1 78 ? -6.422 -2.484 -0.722 1.00 91.81 78 LEU A C 1
ATOM 616 O O . LEU A 1 78 ? -7.091 -2.471 0.300 1.00 91.81 78 LEU A O 1
ATOM 620 N N . ASP A 1 79 ? -6.994 -2.395 -1.922 1.00 91.56 79 ASP A N 1
ATOM 621 C CA . ASP A 1 79 ? -8.450 -2.242 -2.101 1.00 91.56 79 ASP A CA 1
ATOM 622 C C . ASP A 1 79 ? -9.266 -3.376 -1.456 1.00 91.56 79 ASP A C 1
ATOM 624 O O . ASP A 1 79 ? -10.406 -3.173 -1.040 1.00 91.56 79 ASP A O 1
ATOM 628 N N . LYS A 1 80 ? -8.686 -4.578 -1.359 1.00 88.69 80 LYS A N 1
ATOM 629 C CA . LYS A 1 80 ? -9.322 -5.749 -0.737 1.00 88.69 80 LYS A CA 1
ATOM 630 C C . LYS A 1 80 ? -9.066 -5.866 0.763 1.00 88.69 80 LYS A C 1
ATOM 632 O O . LYS A 1 80 ? -9.712 -6.697 1.402 1.00 88.69 80 LYS A O 1
ATOM 637 N N . HIS A 1 81 ? -8.035 -5.214 1.298 1.00 87.94 81 HIS A N 1
ATOM 638 C CA . HIS A 1 81 ? -7.497 -5.520 2.634 1.00 87.94 81 HIS A CA 1
ATOM 639 C C . HIS A 1 81 ? -7.367 -4.295 3.544 1.00 87.94 81 HIS A C 1
ATOM 641 O O . HIS A 1 81 ? -7.423 -4.454 4.761 1.00 87.94 81 HIS A O 1
ATOM 647 N N . ASP A 1 82 ? -7.213 -3.095 2.987 1.00 89.31 82 ASP A N 1
ATOM 648 C CA . ASP A 1 82 ? -7.255 -1.830 3.715 1.00 89.31 82 ASP A CA 1
ATOM 649 C C . ASP A 1 82 ? -8.729 -1.434 3.952 1.00 89.31 82 ASP A C 1
ATOM 651 O O . ASP A 1 82 ? -9.439 -1.121 2.990 1.00 89.31 82 ASP A O 1
ATOM 655 N N . PRO A 1 83 ? -9.221 -1.428 5.209 1.00 90.06 83 PRO A N 1
ATOM 656 C CA . PRO A 1 83 ? -10.638 -1.215 5.510 1.00 90.06 83 PRO A CA 1
ATOM 657 C C . PRO A 1 83 ? -11.211 0.095 4.968 1.00 90.06 83 PRO A C 1
ATOM 659 O O . PRO A 1 83 ? -12.396 0.152 4.651 1.00 90.06 83 PRO A O 1
ATOM 662 N N . CYS A 1 84 ? -10.393 1.148 4.854 1.00 90.44 84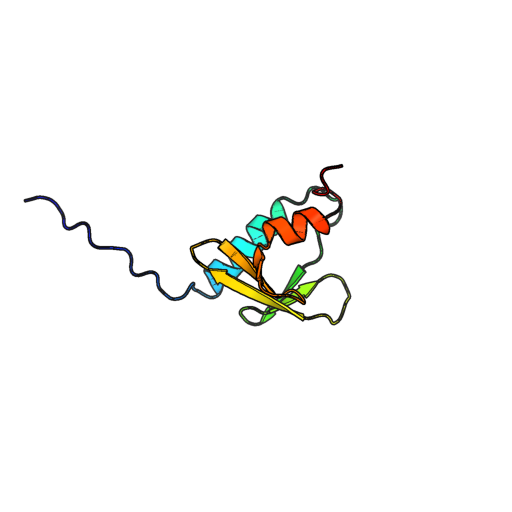 CYS A N 1
ATOM 663 C CA . CYS A 1 84 ? -10.849 2.435 4.323 1.00 90.44 84 CYS A CA 1
ATOM 664 C C . CYS A 1 84 ? -10.894 2.495 2.790 1.00 90.44 84 CYS A C 1
ATOM 666 O O . CYS A 1 84 ? -11.442 3.449 2.238 1.00 90.44 84 CYS A O 1
ATOM 668 N N . ARG A 1 85 ? -10.326 1.497 2.103 1.00 88.25 85 ARG A N 1
ATOM 669 C CA . ARG A 1 85 ? -10.340 1.384 0.637 1.00 88.25 85 ARG A CA 1
ATOM 670 C C . ARG A 1 85 ? -11.337 0.371 0.120 1.00 88.25 85 ARG A C 1
ATOM 672 O O . ARG A 1 85 ? -11.654 0.427 -1.065 1.00 88.25 85 ARG A O 1
ATOM 679 N N . CYS A 1 86 ? -11.838 -0.510 0.988 1.00 78.44 86 CYS A N 1
ATOM 680 C CA . CYS A 1 86 ? -12.931 -1.418 0.672 1.00 78.44 86 CYS A CA 1
ATOM 681 C C . CYS A 1 86 ? -14.121 -0.617 0.125 1.00 78.44 86 CYS A C 1
ATOM 683 O O . CYS A 1 86 ? -14.935 -0.072 0.873 1.00 78.44 86 CY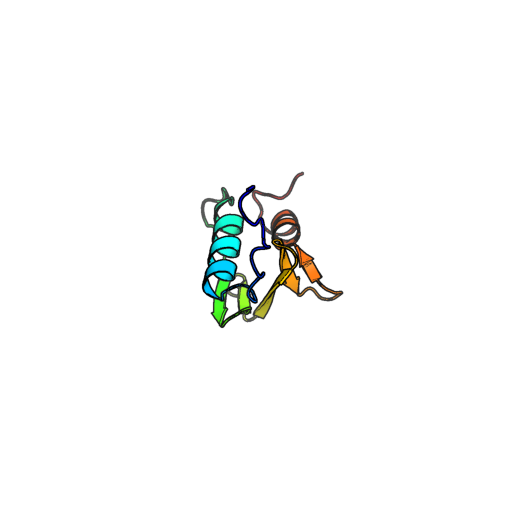S A O 1
ATOM 685 N N . ARG A 1 87 ? -14.206 -0.529 -1.206 1.00 62.75 87 ARG A N 1
ATOM 686 C CA . ARG A 1 87 ? -15.370 -0.015 -1.921 1.00 62.75 87 ARG A CA 1
ATOM 687 C C . ARG A 1 87 ? -16.514 -0.973 -1.604 1.00 62.75 87 ARG A C 1
ATOM 689 O O . ARG A 1 87 ? -16.439 -2.142 -1.973 1.00 62.75 87 ARG A O 1
ATOM 696 N N . SER A 1 88 ? -17.483 -0.488 -0.832 1.00 51.81 88 SER A N 1
ATOM 697 C CA . SER A 1 88 ? -18.697 -1.221 -0.448 1.00 51.81 88 SER A CA 1
ATOM 698 C C . SER A 1 88 ? -19.465 -1.706 -1.670 1.00 51.81 88 SER A C 1
ATOM 700 O O . SER A 1 88 ? -19.494 -0.949 -2.668 1.00 51.81 88 SER A O 1
#

pLDDT: mean 83.32, std 14.98, range [41.56, 96.12]

Sequence (88 aa):
TAPPQTATRHTPADPLEEDEEVVDLLNRCTCPSQFPMIRVADGKYRIGDTKVLIFVRILRSHVMVRVGGGWDTLEHYLDKHDPCRCRS

Radius of gyration: 15.68 Å; chains: 1; bounding box: 38×38×49 Å